Protein AF-A0A7J5ZKV5-F1 (afdb_monomer_lite)

Sequence (163 aa):
MKFSTCRPREEIKQLQHKVDHLEDEKCNLLTCSEILKKDLEEIKREHEKVKISVEDRGVQTDFPISSHDETAAASAEASNPGRVRDSHFGTQQNQTQDGPESGQENNNTQLFRLRLLRQTVGRLLVTFVPALDLEQVNYDCDVIDEILTQVVDEISSTEAAST

Foldseek 3Di:
DDDPPCDVVVVVVVVVVVVVVVVVVVVVVVVVVVVVVVVVVVVVVVVVVVVVVVVVPPPDDPDPPPDDDDDDDDDDDDDDDDDDDDDDDDDDDDDDDDDDPPVPPVVVVVLVVQLVVLLVLLVVCCVVVVVRDSVPDDSSDCVSVVSVVVSVVVVVVVVVVPD

Organism: Ameiurus melas (NCBI:txid219545)

Structure (mmCIF, N/CA/C/O backbone):
data_AF-A0A7J5ZKV5-F1
#
_entry.id   AF-A0A7J5ZKV5-F1
#
loop_
_atom_site.group_PDB
_atom_site.id
_atom_site.type_symbol
_atom_site.label_atom_id
_atom_site.label_alt_id
_atom_site.label_comp_id
_atom_site.label_asym_id
_atom_site.label_entity_id
_atom_site.label_seq_id
_atom_site.pdbx_PDB_ins_code
_atom_site.Cartn_x
_atom_site.Cartn_y
_atom_site.Cartn_z
_atom_site.occupancy
_atom_site.B_iso_or_equiv
_atom_site.auth_seq_id
_atom_site.auth_comp_id
_atom_site.auth_asym_id
_atom_site.auth_atom_id
_atom_site.pdbx_PDB_model_num
ATOM 1 N N . MET A 1 1 ? -54.747 -9.822 36.840 1.00 41.91 1 MET A N 1
ATOM 2 C CA . MET A 1 1 ? -54.018 -9.251 35.686 1.00 41.91 1 MET A CA 1
ATOM 3 C C . MET A 1 1 ? -52.532 -9.255 36.021 1.00 41.91 1 MET A C 1
ATOM 5 O O . MET A 1 1 ? -52.167 -8.670 37.029 1.00 41.91 1 MET A O 1
ATOM 9 N N . LYS A 1 2 ? -51.697 -9.997 35.281 1.00 49.56 2 LYS A N 1
ATOM 10 C CA . LYS A 1 2 ? -50.240 -10.041 35.503 1.00 49.56 2 LYS A CA 1
ATOM 11 C C . LYS A 1 2 ? -49.592 -9.010 34.577 1.00 49.56 2 LYS A C 1
ATOM 13 O O . LYS A 1 2 ? -49.755 -9.110 33.366 1.00 49.56 2 LYS A O 1
ATOM 18 N N . PHE A 1 3 ? -48.923 -8.010 35.146 1.00 52.25 3 PHE A N 1
ATOM 19 C CA . PHE A 1 3 ? -48.236 -6.966 34.388 1.00 52.25 3 PHE A CA 1
ATOM 20 C C . PHE A 1 3 ? -46.978 -7.538 33.721 1.00 52.25 3 PHE A C 1
ATOM 22 O O . PHE A 1 3 ? -46.107 -8.102 34.377 1.00 52.25 3 PHE A O 1
ATOM 29 N N . SER A 1 4 ? -46.906 -7.410 32.399 1.00 62.38 4 SER A N 1
ATOM 30 C CA . SER A 1 4 ? -45.823 -7.868 31.528 1.00 62.38 4 SER A CA 1
ATOM 31 C C . SER A 1 4 ? -44.709 -6.817 31.413 1.00 62.38 4 SER A C 1
ATOM 33 O O . SER A 1 4 ? -44.467 -6.275 30.338 1.00 62.38 4 SER A O 1
ATOM 35 N N . THR A 1 5 ? -44.041 -6.489 32.520 1.00 60.81 5 THR A N 1
ATOM 36 C CA . THR A 1 5 ? -43.080 -5.365 32.605 1.00 60.81 5 THR A CA 1
ATOM 37 C C . THR A 1 5 ? -41.594 -5.748 32.508 1.00 60.81 5 THR A C 1
ATOM 39 O O . THR A 1 5 ? -40.730 -4.944 32.848 1.00 60.81 5 THR A O 1
ATOM 42 N N . CYS A 1 6 ? -41.242 -6.938 32.011 1.00 60.72 6 CYS A N 1
ATOM 43 C CA . CYS A 1 6 ? -39.841 -7.396 32.026 1.00 60.72 6 CYS A CA 1
ATOM 44 C C . CYS A 1 6 ? -38.995 -7.048 30.789 1.00 60.72 6 CYS A C 1
ATOM 46 O O . CYS A 1 6 ? -37.774 -7.096 30.888 1.00 60.72 6 CYS A O 1
ATOM 48 N N . ARG A 1 7 ? -39.588 -6.691 29.642 1.00 66.00 7 ARG A N 1
ATOM 49 C CA . ARG A 1 7 ? -38.831 -6.555 28.379 1.00 66.00 7 ARG A CA 1
ATOM 50 C C . ARG A 1 7 ? -37.786 -5.414 28.388 1.00 66.00 7 ARG A C 1
ATOM 52 O O . ARG A 1 7 ? -36.626 -5.699 28.116 1.00 66.00 7 ARG A O 1
ATOM 59 N N . PRO A 1 8 ? -38.114 -4.186 28.835 1.00 73.81 8 PRO A N 1
ATOM 60 C CA . PRO A 1 8 ? -37.144 -3.083 28.848 1.00 73.81 8 PRO A CA 1
ATOM 61 C C . PRO A 1 8 ? -36.000 -3.288 29.851 1.00 73.81 8 PRO A C 1
ATOM 63 O O . PRO A 1 8 ? -34.904 -2.768 29.681 1.00 73.81 8 PRO A O 1
ATOM 66 N N . ARG A 1 9 ? -36.243 -4.051 30.925 1.00 82.50 9 ARG A N 1
ATOM 67 C CA . ARG A 1 9 ? -35.262 -4.253 32.000 1.00 82.50 9 ARG A CA 1
ATOM 68 C C . ARG A 1 9 ? -34.128 -5.190 31.581 1.00 82.50 9 ARG A C 1
ATOM 70 O O . ARG A 1 9 ? -33.026 -5.064 32.099 1.00 82.50 9 ARG A O 1
ATOM 77 N N . GLU A 1 10 ? -34.402 -6.122 30.675 1.00 87.38 10 GLU A N 1
ATOM 78 C CA . GLU A 1 10 ? -33.398 -7.063 30.178 1.00 87.38 10 GLU A CA 1
ATOM 79 C C . GLU A 1 10 ? -32.525 -6.435 29.085 1.00 87.38 10 GLU A C 1
ATOM 81 O O . GLU A 1 10 ? -31.310 -6.608 29.095 1.00 87.38 10 GLU A O 1
ATOM 86 N N . GLU A 1 11 ? -33.119 -5.613 28.217 1.00 90.44 11 GLU A N 1
ATOM 87 C CA . GLU A 1 11 ? -32.394 -4.825 27.211 1.00 90.44 11 GLU A CA 1
ATOM 88 C C . GLU A 1 11 ? -31.386 -3.864 27.859 1.00 90.44 11 GLU A C 1
ATOM 90 O O . GLU A 1 11 ? -30.243 -3.785 27.418 1.00 90.44 11 GLU A O 1
ATOM 95 N N . ILE A 1 12 ? -31.762 -3.204 28.962 1.00 91.06 12 ILE A N 1
ATOM 96 C CA . ILE A 1 12 ? -30.852 -2.325 29.715 1.00 91.06 12 ILE A CA 1
ATOM 97 C C . ILE A 1 12 ? -29.625 -3.091 30.220 1.00 91.06 12 ILE A C 1
ATOM 99 O O . ILE A 1 12 ? -28.513 -2.592 30.095 1.00 91.06 12 ILE A O 1
ATOM 103 N N . LYS A 1 13 ? -29.790 -4.313 30.743 1.00 93.38 13 LYS A N 1
ATOM 104 C CA . LYS A 1 13 ? -28.651 -5.120 31.212 1.00 93.38 13 LYS A CA 1
ATOM 105 C C . LYS A 1 13 ? -27.730 -5.543 30.071 1.00 93.38 13 LYS A C 1
ATOM 107 O O . LYS A 1 13 ? -26.516 -5.535 30.239 1.00 93.38 13 LYS A O 1
ATOM 112 N N . GLN A 1 14 ? -28.298 -5.919 28.926 1.00 94.56 14 GLN A N 1
ATOM 113 C CA . GLN A 1 14 ? -27.509 -6.295 27.751 1.00 94.56 14 GLN A CA 1
ATOM 114 C C . GLN A 1 14 ? -26.715 -5.106 27.213 1.00 94.56 14 GLN A C 1
ATOM 116 O O . GLN A 1 14 ? -25.539 -5.245 26.883 1.00 94.56 14 GLN A O 1
ATOM 121 N N . LEU A 1 15 ? -27.346 -3.931 27.158 1.00 95.88 15 LEU A N 1
ATOM 122 C CA . LEU A 1 15 ? -26.672 -2.696 26.779 1.00 95.88 15 LEU A CA 1
ATOM 123 C C . LEU A 1 15 ? -25.572 -2.335 27.779 1.00 95.88 15 LEU A C 1
ATOM 125 O O . LEU A 1 15 ? -24.484 -1.991 27.338 1.00 95.88 15 LEU A O 1
ATOM 129 N N . GLN A 1 16 ? -25.813 -2.487 29.084 1.00 95.88 16 GLN A N 1
ATOM 130 C CA . GLN A 1 16 ? -24.809 -2.260 30.126 1.00 95.88 16 GLN A CA 1
ATOM 131 C C . GLN A 1 16 ? -23.565 -3.130 29.899 1.00 95.88 16 GLN A C 1
ATOM 133 O O . GLN A 1 16 ? -22.472 -2.606 29.747 1.00 95.88 16 GLN A O 1
ATOM 138 N N . HIS A 1 17 ? -23.749 -4.445 29.745 1.00 97.44 17 HIS A N 1
ATOM 139 C CA . HIS A 1 17 ? -22.643 -5.369 29.486 1.00 97.44 17 HIS A CA 1
ATOM 140 C C . HIS A 1 17 ? -21.886 -5.026 28.195 1.00 97.44 17 HIS A C 1
ATOM 142 O O . HIS A 1 17 ? -20.672 -5.180 28.109 1.00 97.44 17 HIS A O 1
ATOM 148 N N . LYS A 1 18 ? -22.599 -4.583 27.153 1.00 97.44 18 LYS A N 1
ATOM 149 C CA . LYS A 1 18 ? -21.966 -4.182 25.895 1.00 97.44 18 LYS A CA 1
ATOM 150 C C . LYS A 1 18 ? -21.174 -2.882 26.040 1.00 97.44 18 LYS A C 1
ATOM 152 O O . LYS A 1 18 ? -20.142 -2.754 25.394 1.00 97.44 18 LYS A O 1
ATOM 157 N N . VAL A 1 19 ? -21.646 -1.942 26.857 1.00 97.75 19 VAL A N 1
ATOM 158 C CA . VAL A 1 19 ? -20.899 -0.723 27.194 1.00 97.75 19 VAL A CA 1
ATOM 159 C C . VAL A 1 19 ? -19.624 -1.088 27.943 1.00 97.75 19 VAL A C 1
ATOM 161 O O . VAL A 1 19 ? -18.560 -0.693 27.485 1.00 97.75 19 VAL A O 1
ATOM 164 N N . ASP A 1 20 ? -19.717 -1.916 28.986 1.00 97.88 20 ASP A N 1
ATOM 165 C CA . ASP A 1 20 ? -18.553 -2.357 29.767 1.00 97.88 20 ASP A CA 1
ATOM 166 C C . ASP A 1 20 ? -17.512 -3.049 28.862 1.00 97.88 20 ASP A C 1
ATOM 168 O O . ASP A 1 20 ? -16.331 -2.714 28.869 1.00 97.88 20 ASP A O 1
ATOM 172 N N . HIS A 1 21 ? -17.965 -3.947 27.980 1.00 97.81 21 HIS A N 1
ATOM 173 C CA . HIS A 1 21 ? -17.089 -4.627 27.023 1.00 97.81 21 HIS A CA 1
ATOM 174 C C . HIS A 1 21 ? -16.405 -3.667 26.034 1.00 97.81 21 HIS A C 1
ATOM 176 O O . HIS A 1 21 ? -15.216 -3.810 25.751 1.00 97.81 21 HIS A O 1
ATOM 182 N N . LEU A 1 22 ? -17.137 -2.682 25.505 1.00 97.62 22 LEU A N 1
ATOM 183 C CA . LEU A 1 22 ? -16.568 -1.680 24.600 1.00 97.62 22 LEU A CA 1
ATOM 184 C C . LEU A 1 22 ? -15.599 -0.736 25.323 1.00 97.62 22 LEU A C 1
ATOM 186 O O . LEU A 1 22 ? -14.644 -0.258 24.710 1.00 97.62 22 LEU A O 1
ATOM 190 N N . GLU A 1 23 ? -15.827 -0.450 26.605 1.00 97.75 23 GLU A N 1
ATOM 191 C CA . GLU A 1 23 ? -14.893 0.318 27.429 1.00 97.75 23 GLU A CA 1
ATOM 192 C C . GLU A 1 23 ? -13.575 -0.440 27.629 1.00 97.75 23 GLU A C 1
ATOM 194 O O . GLU A 1 23 ? -12.510 0.166 27.474 1.00 97.75 23 GLU A O 1
ATOM 199 N N . ASP A 1 24 ? -13.628 -1.755 27.848 1.00 97.81 24 ASP A N 1
ATOM 200 C CA . ASP A 1 24 ? -12.441 -2.612 27.932 1.00 97.81 24 ASP A CA 1
ATOM 201 C C . ASP A 1 24 ? -11.668 -2.654 26.605 1.00 97.81 24 ASP A C 1
ATOM 203 O O . ASP A 1 24 ? -10.455 -2.431 26.574 1.00 97.81 24 ASP A O 1
ATOM 207 N N . GLU A 1 25 ? -12.356 -2.889 25.481 1.00 97.31 25 GLU A N 1
ATOM 208 C CA . GLU A 1 25 ? -11.726 -2.890 24.153 1.00 97.31 25 GLU A CA 1
ATOM 209 C C . G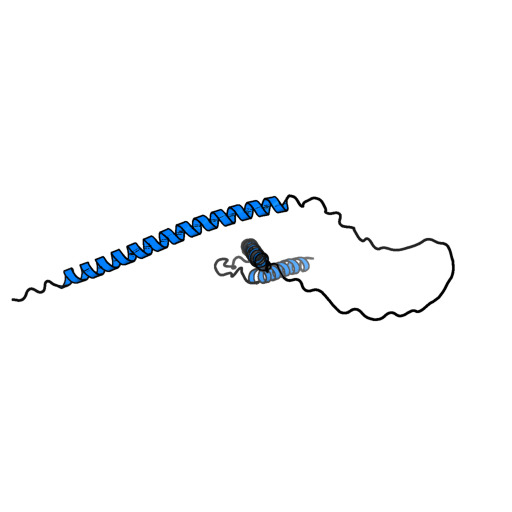LU A 1 25 ? -11.090 -1.538 23.824 1.00 97.31 25 GLU A C 1
ATOM 211 O O . GLU A 1 25 ? -9.975 -1.482 23.301 1.00 97.31 25 GLU A O 1
ATOM 216 N N . LYS A 1 26 ? -11.761 -0.436 24.175 1.00 96.88 26 LYS A N 1
ATOM 217 C CA . LYS A 1 26 ? -11.224 0.915 24.008 1.00 96.88 26 LYS A CA 1
ATOM 218 C C . LYS A 1 26 ? -9.962 1.123 24.845 1.00 96.88 26 LYS A C 1
ATOM 220 O O . LYS A 1 26 ? -9.011 1.715 24.335 1.00 96.88 26 LYS A O 1
ATOM 225 N N . CYS A 1 27 ? -9.937 0.660 26.095 1.00 97.19 27 CYS A N 1
ATOM 226 C CA . CYS A 1 27 ? -8.743 0.734 26.940 1.00 97.19 27 CYS A CA 1
ATOM 227 C C . CYS A 1 27 ? -7.583 -0.058 26.325 1.00 97.19 27 CYS A C 1
ATOM 229 O O . CYS A 1 27 ? -6.486 0.481 26.180 1.00 97.19 27 CYS A O 1
ATOM 231 N N . ASN A 1 28 ? -7.845 -1.287 25.876 1.00 96.81 28 ASN A N 1
ATOM 232 C CA . ASN A 1 28 ? -6.846 -2.131 25.219 1.00 96.81 28 ASN A CA 1
ATOM 233 C C . ASN A 1 28 ? -6.287 -1.470 23.953 1.00 96.81 28 ASN A C 1
ATOM 235 O O . ASN A 1 28 ? -5.071 -1.386 23.772 1.00 96.81 28 ASN A O 1
ATOM 239 N N . LEU A 1 29 ? -7.167 -0.951 23.093 1.00 97.81 29 LEU A N 1
ATOM 240 C CA . LEU A 1 29 ? -6.772 -0.291 21.852 1.00 97.81 29 LEU A CA 1
ATOM 241 C C . LEU A 1 29 ? -5.955 0.979 22.114 1.00 97.81 29 LEU A C 1
ATOM 243 O O . LEU A 1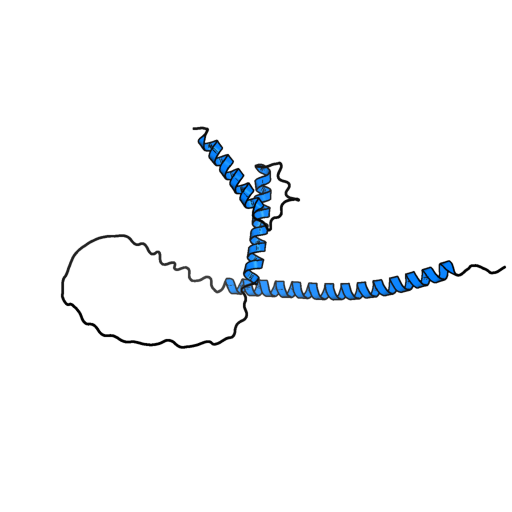 29 ? -4.986 1.240 21.401 1.00 97.81 29 LEU A O 1
ATOM 247 N N . LEU A 1 30 ? -6.313 1.754 23.142 1.00 97.81 30 LEU A N 1
ATOM 248 C CA . LEU A 1 30 ? -5.565 2.943 23.542 1.00 97.81 30 LEU A CA 1
ATOM 249 C C . LEU A 1 30 ? -4.133 2.577 23.956 1.00 97.81 30 LEU A C 1
ATOM 251 O O . LEU A 1 30 ? -3.187 3.184 23.460 1.00 97.81 30 LEU A O 1
ATOM 255 N N . THR A 1 31 ? -3.964 1.536 24.777 1.00 97.50 31 THR A N 1
ATOM 256 C CA . THR A 1 31 ? -2.639 1.028 25.161 1.00 97.50 31 THR A CA 1
ATOM 257 C C . THR A 1 31 ? -1.837 0.555 23.948 1.00 97.50 31 THR A C 1
ATOM 259 O O . THR A 1 31 ? -0.674 0.927 23.797 1.00 97.50 31 THR A O 1
ATOM 262 N N . CYS A 1 32 ? -2.449 -0.208 23.037 1.00 96.62 32 CYS A N 1
ATOM 263 C CA . CYS A 1 32 ? -1.789 -0.621 21.797 1.00 96.62 32 CYS A CA 1
ATOM 264 C C . CYS A 1 32 ? -1.345 0.584 20.954 1.00 96.62 32 CYS A C 1
ATOM 266 O O . CYS A 1 32 ? -0.232 0.595 20.431 1.00 96.62 32 CYS A O 1
ATOM 268 N N . SER A 1 33 ? -2.183 1.619 20.849 1.00 96.69 33 SER A N 1
ATOM 269 C CA . SER A 1 33 ? -1.851 2.838 20.109 1.00 96.69 33 SER A CA 1
ATOM 270 C C . SER A 1 33 ? -0.672 3.597 20.724 1.00 96.69 33 SER A C 1
ATOM 272 O O . SER A 1 33 ? 0.131 4.166 19.983 1.00 96.69 33 SER A O 1
ATOM 274 N N . GLU A 1 34 ? -0.562 3.640 22.052 1.00 97.50 34 GLU A N 1
ATOM 275 C CA . GLU A 1 34 ? 0.561 4.283 22.743 1.00 97.50 34 GLU A CA 1
ATOM 276 C C . GLU A 1 34 ? 1.878 3.535 22.511 1.00 97.50 34 GLU A C 1
ATOM 278 O O . GLU A 1 34 ? 2.902 4.170 22.248 1.00 97.50 34 GLU A O 1
ATOM 283 N N . ILE A 1 35 ? 1.843 2.199 22.548 1.00 97.38 35 ILE A N 1
ATOM 284 C CA . ILE A 1 35 ? 3.007 1.346 22.273 1.00 97.38 35 ILE A CA 1
ATOM 285 C C . ILE A 1 35 ? 3.486 1.554 20.835 1.00 97.38 35 ILE A C 1
ATOM 287 O O . ILE A 1 35 ? 4.637 1.924 20.627 1.00 97.38 35 ILE A O 1
ATOM 291 N N . LEU A 1 36 ? 2.592 1.441 19.849 1.00 96.50 36 LEU A N 1
ATOM 292 C CA . LEU A 1 36 ? 2.945 1.634 18.438 1.00 96.50 36 LEU A CA 1
ATOM 293 C C . LEU A 1 36 ? 3.544 3.019 18.171 1.00 96.50 36 LEU A C 1
ATOM 295 O O . LEU A 1 36 ? 4.485 3.162 17.393 1.00 96.50 36 LEU A O 1
ATOM 299 N N . LYS A 1 37 ? 3.021 4.058 18.833 1.00 97.38 37 LYS A N 1
ATOM 300 C CA . LYS A 1 37 ? 3.577 5.411 18.732 1.00 97.38 37 LYS A CA 1
ATOM 301 C C . LYS A 1 37 ? 5.010 5.474 19.263 1.00 97.38 37 LYS A C 1
ATOM 303 O O . LYS A 1 37 ? 5.838 6.170 18.681 1.00 97.38 37 LYS A O 1
ATOM 308 N N . LYS A 1 38 ? 5.301 4.772 20.358 1.00 97.44 38 LYS A N 1
ATOM 309 C CA . LYS A 1 38 ? 6.651 4.692 20.921 1.00 97.44 38 LYS A CA 1
ATOM 310 C C . LYS A 1 38 ? 7.602 3.963 19.967 1.00 97.44 38 LYS A C 1
ATOM 312 O O . LYS A 1 38 ? 8.679 4.492 19.702 1.00 97.44 38 LYS A O 1
ATOM 317 N N . ASP A 1 39 ? 7.177 2.832 19.414 1.00 97.19 39 ASP A N 1
ATOM 318 C CA . ASP A 1 39 ? 7.984 2.027 18.490 1.00 97.19 39 ASP A CA 1
ATOM 319 C C . ASP A 1 39 ? 8.304 2.806 17.203 1.00 97.19 39 ASP A C 1
ATOM 321 O O . ASP A 1 39 ? 9.431 2.782 16.714 1.00 97.19 39 ASP A O 1
ATOM 325 N N . LEU A 1 40 ? 7.352 3.590 16.682 1.00 94.88 40 LEU A N 1
ATOM 326 C CA . LEU A 1 40 ? 7.596 4.474 15.535 1.00 94.88 40 LEU A CA 1
ATOM 327 C C . LEU A 1 40 ? 8.672 5.532 15.818 1.00 94.88 40 LEU A C 1
ATOM 329 O O . LEU A 1 40 ? 9.519 5.795 14.961 1.00 94.88 40 LEU A O 1
ATOM 333 N N . GLU A 1 41 ? 8.658 6.148 17.002 1.00 95.56 41 GLU A N 1
ATOM 334 C CA . GLU A 1 41 ? 9.688 7.121 17.391 1.00 95.56 41 GLU A CA 1
ATOM 335 C C . GLU A 1 41 ? 11.055 6.458 17.631 1.00 95.56 41 GLU A C 1
ATOM 337 O O . GLU A 1 41 ? 12.096 7.076 17.391 1.00 95.56 41 GLU A O 1
ATOM 342 N N . GLU A 1 42 ? 11.076 5.200 18.073 1.00 95.19 42 GLU A N 1
ATOM 343 C CA . GLU A 1 42 ? 12.293 4.394 18.191 1.00 95.19 42 GLU A CA 1
ATOM 344 C C . GLU A 1 42 ? 12.889 4.082 16.816 1.00 95.19 42 GLU A C 1
ATOM 346 O O . GLU A 1 42 ? 14.030 4.465 16.556 1.00 95.19 42 GLU A O 1
ATOM 351 N N . ILE A 1 43 ? 12.094 3.537 15.893 1.00 93.81 43 ILE A N 1
ATOM 352 C CA . ILE A 1 43 ? 12.516 3.254 14.511 1.00 93.81 43 ILE A CA 1
ATOM 353 C C . ILE A 1 43 ? 13.026 4.528 13.826 1.00 93.81 43 ILE A C 1
ATOM 355 O O . ILE A 1 43 ? 14.056 4.521 13.153 1.00 93.81 43 ILE A O 1
ATOM 359 N N . LYS A 1 44 ? 12.347 5.663 14.023 1.00 94.00 44 LYS A N 1
ATOM 360 C CA . LYS A 1 44 ? 12.774 6.954 13.466 1.00 94.00 44 LYS A CA 1
ATOM 361 C C . LYS A 1 44 ? 14.136 7.402 14.010 1.00 94.00 44 LYS A C 1
ATOM 363 O O . LYS A 1 44 ? 14.950 7.940 13.257 1.00 94.00 44 LYS A O 1
ATOM 368 N N . ARG A 1 45 ? 14.398 7.179 15.301 1.00 92.12 45 ARG A N 1
ATOM 369 C CA . ARG A 1 45 ? 15.696 7.466 15.931 1.00 92.12 45 ARG A CA 1
ATOM 370 C C . ARG A 1 45 ? 16.790 6.548 15.393 1.00 92.12 45 ARG A C 1
ATOM 372 O O . ARG A 1 45 ? 17.895 7.020 15.131 1.00 92.12 45 ARG A O 1
ATOM 379 N N . GLU A 1 46 ? 16.497 5.263 15.231 1.00 87.31 46 GLU A N 1
ATOM 380 C CA . GLU A 1 46 ? 17.440 4.294 14.672 1.00 87.31 46 GLU A CA 1
ATOM 381 C C . GLU A 1 46 ? 17.774 4.603 13.213 1.00 87.31 46 GLU A C 1
ATOM 383 O O . GLU A 1 46 ? 18.949 4.612 12.852 1.00 87.31 46 GLU A O 1
ATOM 388 N N . HIS A 1 47 ? 16.780 4.967 12.401 1.00 81.69 47 HIS A N 1
ATOM 389 C CA . HIS A 1 47 ? 16.992 5.403 11.024 1.00 81.69 47 HIS A CA 1
ATOM 390 C C . HIS A 1 47 ? 17.940 6.609 10.945 1.00 81.69 47 HIS A C 1
ATOM 392 O O . HIS A 1 47 ? 18.879 6.604 10.151 1.00 81.69 47 HIS A O 1
ATOM 398 N N . GLU A 1 48 ? 17.740 7.632 11.784 1.00 77.75 48 GLU A N 1
ATOM 399 C CA . GLU A 1 48 ? 18.638 8.794 11.817 1.00 77.75 48 GLU A CA 1
ATOM 400 C C . GLU A 1 48 ? 20.058 8.408 12.265 1.00 77.75 48 GLU A C 1
ATOM 402 O O . GLU A 1 48 ? 21.043 8.865 11.689 1.00 77.75 48 GLU A O 1
ATOM 407 N N . LYS A 1 49 ? 20.187 7.498 13.237 1.00 74.12 49 LYS A N 1
ATOM 408 C CA . LYS A 1 49 ? 21.487 6.974 13.682 1.00 74.12 49 LYS A CA 1
ATOM 409 C C . LYS A 1 49 ? 22.217 6.209 12.570 1.00 74.12 49 LYS A C 1
ATOM 411 O O . LYS A 1 49 ? 23.420 6.395 12.393 1.00 74.12 49 LYS A O 1
ATOM 416 N N . VAL A 1 50 ? 21.514 5.356 11.825 1.00 71.12 50 VAL A N 1
ATOM 417 C CA . VAL A 1 50 ? 22.084 4.619 10.685 1.00 71.12 50 VAL A CA 1
ATOM 418 C C . VAL A 1 50 ? 22.468 5.581 9.564 1.00 71.12 50 VAL A C 1
ATOM 420 O O . VAL A 1 50 ? 23.542 5.438 8.986 1.00 71.12 50 VAL A O 1
ATOM 423 N N . LYS A 1 51 ? 21.649 6.605 9.304 1.00 70.81 51 LYS A N 1
ATOM 424 C CA . LYS A 1 51 ? 21.930 7.635 8.299 1.00 70.81 51 LYS A CA 1
ATOM 425 C C . LYS A 1 51 ? 23.247 8.371 8.577 1.00 70.81 51 LYS A C 1
ATOM 427 O O . LYS A 1 51 ? 24.064 8.482 7.670 1.00 70.81 51 LYS A O 1
ATOM 432 N N . ILE A 1 52 ? 23.500 8.762 9.828 1.00 59.94 52 ILE A N 1
ATOM 433 C CA . ILE A 1 52 ? 24.764 9.403 10.236 1.00 59.94 52 ILE A CA 1
ATOM 434 C C . ILE A 1 52 ? 25.963 8.446 10.067 1.00 59.94 52 ILE A C 1
ATOM 436 O O . ILE A 1 52 ? 27.058 8.874 9.716 1.00 59.94 52 ILE A O 1
ATOM 440 N N . SER A 1 53 ? 25.771 7.134 10.253 1.00 54.41 53 SER A N 1
ATOM 441 C CA . SER A 1 53 ? 26.845 6.142 10.082 1.00 54.41 53 SER A CA 1
ATOM 442 C C . SER A 1 53 ? 27.249 5.897 8.620 1.00 54.41 53 SER A C 1
ATOM 444 O O . SER A 1 53 ? 28.337 5.369 8.386 1.00 54.41 53 SER A O 1
ATOM 446 N N . VAL A 1 54 ? 26.402 6.229 7.641 1.00 55.16 54 VAL A N 1
ATOM 447 C CA . VAL A 1 54 ? 26.715 6.067 6.208 1.00 55.16 54 VAL A CA 1
ATOM 448 C C . VAL A 1 54 ? 27.581 7.223 5.691 1.00 55.16 54 VAL A C 1
ATOM 450 O O . VAL A 1 54 ? 28.378 7.024 4.776 1.00 55.16 54 VAL A O 1
ATOM 453 N N . GLU A 1 55 ? 27.497 8.405 6.304 1.00 53.78 55 GLU A N 1
ATOM 454 C CA . GLU A 1 55 ? 28.261 9.588 5.878 1.00 53.78 55 GLU A CA 1
ATOM 455 C C . GLU A 1 55 ? 29.740 9.561 6.315 1.00 53.78 55 GLU A C 1
ATOM 457 O O . GLU A 1 55 ? 30.569 10.187 5.660 1.00 53.78 55 GLU A O 1
ATOM 462 N N . ASP A 1 56 ? 30.117 8.771 7.328 1.00 48.12 56 ASP A N 1
ATOM 463 C CA . ASP A 1 56 ? 31.512 8.686 7.815 1.00 48.12 56 ASP A CA 1
ATOM 464 C C . ASP A 1 56 ? 32.397 7.702 7.011 1.00 48.12 56 ASP A C 1
ATOM 466 O O . ASP A 1 56 ? 33.605 7.603 7.218 1.00 48.12 56 ASP A O 1
ATOM 470 N N . ARG A 1 57 ? 31.819 6.966 6.048 1.00 51.72 57 ARG A N 1
ATOM 471 C CA . ARG A 1 57 ? 32.547 6.026 5.165 1.00 51.72 57 ARG A CA 1
ATOM 472 C C . ARG A 1 57 ? 32.752 6.535 3.735 1.00 51.72 57 ARG A C 1
ATOM 474 O O . ARG A 1 57 ? 33.219 5.785 2.882 1.00 51.72 57 ARG A O 1
ATOM 481 N N . GLY A 1 58 ? 32.427 7.799 3.471 1.00 47.72 58 GLY A N 1
ATOM 482 C CA . GLY A 1 58 ? 32.465 8.430 2.148 1.00 47.72 58 GLY A CA 1
ATOM 483 C C . GLY A 1 58 ? 33.838 8.908 1.655 1.00 47.72 58 GLY A C 1
ATOM 484 O O . GLY A 1 58 ? 33.882 9.862 0.885 1.00 47.72 58 GLY A O 1
ATOM 485 N N . VAL A 1 59 ? 34.957 8.292 2.061 1.00 53.03 59 VAL A N 1
ATOM 486 C CA . VAL A 1 59 ? 36.288 8.592 1.491 1.00 53.03 59 VAL A CA 1
ATOM 487 C C . VAL A 1 59 ? 37.008 7.301 1.102 1.00 53.03 59 VAL A C 1
ATOM 489 O O . VAL A 1 59 ? 37.938 6.872 1.774 1.00 53.03 59 VAL A O 1
ATOM 492 N N . GLN A 1 60 ? 36.555 6.659 0.026 1.00 48.12 60 GLN A N 1
ATOM 493 C CA . GLN A 1 60 ? 37.411 5.903 -0.901 1.00 48.12 60 GLN A CA 1
ATOM 494 C C . GLN A 1 60 ? 36.564 5.378 -2.063 1.00 48.12 60 GLN A C 1
ATOM 496 O O . GLN A 1 60 ? 35.949 4.317 -1.991 1.00 48.12 60 GLN A O 1
ATOM 501 N N . THR A 1 61 ? 36.551 6.123 -3.162 1.00 52.06 61 THR A N 1
ATOM 502 C CA . THR A 1 61 ? 36.248 5.571 -4.485 1.00 52.06 61 THR A CA 1
ATOM 503 C C . THR A 1 61 ? 37.473 5.771 -5.361 1.00 52.06 61 THR A C 1
ATOM 505 O O . THR A 1 61 ? 37.451 6.568 -6.292 1.00 52.06 61 THR A O 1
ATOM 508 N N . ASP A 1 62 ? 38.550 5.055 -5.046 1.00 41.62 62 ASP A N 1
ATOM 509 C CA . ASP A 1 62 ? 39.595 4.779 -6.026 1.00 41.62 62 ASP A CA 1
ATOM 510 C C . ASP A 1 62 ? 39.199 3.482 -6.730 1.00 41.62 62 ASP A C 1
ATOM 512 O O . ASP A 1 62 ? 39.554 2.381 -6.316 1.00 41.62 62 ASP A O 1
ATOM 516 N N . PHE A 1 63 ? 38.379 3.606 -7.772 1.00 36.69 63 PHE A N 1
ATOM 517 C CA . PHE A 1 63 ? 38.214 2.528 -8.740 1.00 36.69 63 PHE A CA 1
ATOM 518 C C . PHE A 1 63 ? 39.520 2.412 -9.542 1.00 36.69 63 PHE A C 1
ATOM 520 O O . PHE A 1 63 ? 39.862 3.363 -10.251 1.00 36.69 63 PHE A O 1
ATOM 527 N N . PRO A 1 64 ? 40.251 1.282 -9.509 1.00 47.41 64 PRO A N 1
ATOM 528 C CA . PRO A 1 64 ? 41.294 1.050 -10.490 1.00 47.41 64 PRO A CA 1
ATOM 529 C C . PRO A 1 64 ? 40.617 0.713 -11.822 1.00 47.41 64 PRO A C 1
ATOM 531 O O . PRO A 1 64 ? 40.045 -0.363 -12.001 1.00 47.41 64 PRO A O 1
ATOM 534 N N . ILE A 1 65 ? 40.664 1.658 -12.760 1.00 39.78 65 ILE A N 1
ATOM 535 C CA . ILE A 1 65 ? 40.320 1.422 -14.161 1.00 39.78 65 ILE A CA 1
ATOM 536 C C . ILE A 1 65 ? 41.345 0.422 -14.704 1.00 39.78 65 ILE A C 1
ATOM 538 O O . ILE A 1 65 ? 42.487 0.768 -14.996 1.00 39.78 65 ILE A O 1
ATOM 542 N N . SER A 1 66 ? 40.940 -0.841 -14.811 1.00 43.81 66 SER A N 1
ATOM 543 C CA . SER A 1 66 ? 41.670 -1.866 -15.552 1.00 43.81 66 SER A CA 1
ATOM 544 C C . SER A 1 66 ? 41.464 -1.623 -17.049 1.00 43.81 66 SER A C 1
ATOM 546 O O . SER A 1 66 ? 40.593 -2.236 -17.665 1.00 43.81 66 SER A O 1
ATOM 548 N N . SER A 1 67 ? 42.251 -0.724 -17.643 1.00 38.12 67 SER A N 1
ATOM 549 C CA . SER A 1 67 ? 42.418 -0.673 -19.096 1.00 38.12 67 SER A CA 1
ATOM 550 C C . SER A 1 67 ? 43.501 -1.672 -19.503 1.00 38.12 67 SER A C 1
ATOM 552 O O . SER A 1 67 ? 44.697 -1.419 -19.354 1.00 38.12 67 SER A O 1
ATOM 554 N N . HIS A 1 68 ? 43.058 -2.823 -19.992 1.00 43.59 68 HIS A N 1
ATOM 555 C CA . HIS A 1 68 ? 43.845 -3.667 -20.875 1.00 43.59 68 HIS A CA 1
ATOM 556 C C . HIS A 1 68 ? 43.818 -3.007 -22.259 1.00 43.59 68 HIS A C 1
ATOM 558 O O . HIS A 1 68 ? 42.726 -2.751 -22.749 1.00 43.59 68 HIS A O 1
ATOM 564 N N . ASP A 1 69 ? 44.982 -2.679 -22.829 1.00 37.31 69 ASP A N 1
ATOM 565 C CA . ASP A 1 69 ? 45.283 -2.952 -24.240 1.00 37.31 69 ASP A CA 1
ATOM 566 C C . ASP A 1 69 ? 46.764 -2.721 -24.597 1.00 37.31 69 ASP A C 1
ATOM 568 O O . ASP A 1 69 ? 47.351 -1.662 -24.397 1.00 37.31 69 ASP A O 1
ATOM 572 N N . GLU A 1 70 ? 47.337 -3.825 -25.073 1.00 41.06 70 GLU A N 1
ATOM 573 C CA . GLU A 1 70 ? 48.165 -4.025 -26.264 1.00 41.06 70 GLU A CA 1
ATOM 574 C C . GLU A 1 70 ? 49.378 -3.121 -26.619 1.00 41.06 70 GLU A C 1
ATOM 576 O O . GLU A 1 70 ? 49.277 -1.996 -27.097 1.00 41.06 70 GLU A O 1
ATOM 581 N N . THR A 1 71 ? 50.528 -3.814 -26.646 1.00 38.31 71 THR A N 1
ATOM 582 C CA . THR A 1 71 ? 51.635 -3.792 -27.638 1.00 38.31 71 THR A CA 1
ATOM 583 C C . THR A 1 71 ? 52.820 -2.806 -27.578 1.00 38.31 71 THR A C 1
ATOM 585 O O . THR A 1 71 ? 52.747 -1.646 -27.959 1.00 38.31 71 THR A O 1
ATOM 588 N N . ALA A 1 72 ? 53.976 -3.455 -27.335 1.00 36.62 72 ALA A N 1
ATOM 589 C CA . ALA A 1 72 ? 55.269 -3.393 -28.040 1.00 36.62 72 ALA A CA 1
ATOM 590 C C . ALA A 1 72 ? 56.314 -2.315 -27.674 1.00 36.62 72 ALA A C 1
ATOM 592 O O . ALA A 1 72 ? 56.220 -1.170 -28.096 1.00 36.62 72 ALA A O 1
ATOM 593 N N . ALA A 1 73 ? 57.426 -2.755 -27.055 1.00 34.75 73 ALA A N 1
ATOM 594 C CA . ALA A 1 73 ? 58.750 -2.830 -27.707 1.00 34.75 73 ALA A CA 1
ATOM 595 C C . ALA A 1 73 ? 59.858 -3.422 -26.789 1.00 34.75 73 ALA A C 1
ATOM 597 O O . ALA A 1 73 ? 60.172 -2.868 -25.745 1.00 34.75 73 ALA A O 1
ATOM 598 N N . ALA A 1 74 ? 60.460 -4.518 -27.274 1.00 33.78 74 ALA A N 1
ATOM 599 C CA . ALA A 1 74 ? 61.880 -4.924 -27.267 1.00 33.78 74 ALA A CA 1
ATOM 600 C C . ALA A 1 74 ? 62.753 -5.070 -25.982 1.00 33.78 74 ALA A C 1
ATOM 602 O O . ALA A 1 74 ? 62.982 -4.125 -25.235 1.00 33.78 74 ALA A O 1
ATOM 603 N N . SER A 1 75 ? 63.435 -6.237 -25.958 1.00 35.00 75 SER A N 1
ATOM 604 C CA . SER A 1 75 ? 64.717 -6.607 -25.304 1.00 35.00 75 SER A CA 1
ATOM 605 C C . SER A 1 75 ? 64.701 -6.856 -23.784 1.00 35.00 75 SER A C 1
ATOM 607 O O . SER A 1 75 ? 64.099 -6.103 -23.042 1.00 35.00 75 SER A O 1
ATOM 609 N N . ALA A 1 76 ? 65.351 -7.869 -23.200 1.00 39.31 76 ALA A N 1
ATOM 610 C CA . ALA A 1 76 ? 66.403 -8.788 -23.636 1.00 39.31 76 ALA A CA 1
ATOM 611 C C . ALA A 1 76 ? 66.330 -10.121 -22.847 1.00 39.31 76 ALA A C 1
ATOM 613 O O . ALA A 1 76 ? 65.656 -10.236 -21.827 1.00 39.31 76 ALA A O 1
ATOM 614 N N . GLU A 1 77 ? 67.051 -11.110 -23.364 1.00 35.34 77 GLU A N 1
ATOM 615 C CA . GLU A 1 77 ? 67.149 -12.526 -23.002 1.00 35.34 77 GLU A CA 1
ATOM 616 C C . GLU A 1 77 ? 67.653 -12.829 -21.573 1.00 35.34 77 GLU A C 1
ATOM 618 O O . GLU A 1 77 ? 68.509 -12.114 -21.060 1.00 35.34 77 GLU A O 1
ATOM 623 N N . ALA A 1 78 ? 67.214 -13.957 -20.984 1.00 32.12 78 ALA A N 1
ATOM 624 C CA . ALA A 1 78 ? 68.093 -15.056 -20.532 1.00 32.12 78 ALA A CA 1
ATOM 625 C C . ALA A 1 78 ? 67.353 -16.131 -19.691 1.00 32.12 78 ALA A C 1
ATOM 627 O O . ALA A 1 78 ? 66.955 -15.905 -18.556 1.00 32.12 78 ALA A O 1
ATOM 628 N N . SER A 1 79 ? 67.276 -17.342 -20.255 1.00 38.62 79 SER A N 1
ATOM 629 C CA . SER A 1 79 ? 67.694 -18.623 -19.651 1.00 38.62 79 SER A CA 1
ATOM 630 C C . SER A 1 79 ? 67.207 -19.043 -18.241 1.00 38.62 79 SER A C 1
ATOM 632 O O . SER A 1 79 ? 67.777 -18.640 -17.228 1.00 38.62 79 SER A O 1
ATOM 634 N N . ASN A 1 80 ? 66.268 -20.003 -18.169 1.00 41.09 80 ASN A N 1
ATOM 635 C CA . ASN A 1 80 ? 66.528 -21.424 -17.819 1.00 41.09 80 ASN A CA 1
ATOM 636 C C . ASN A 1 80 ? 65.222 -22.226 -17.561 1.00 41.09 80 ASN A C 1
ATOM 638 O O . ASN A 1 80 ? 64.244 -21.659 -17.073 1.00 41.09 80 ASN A O 1
ATOM 642 N N . PRO A 1 81 ? 65.195 -23.550 -17.831 1.00 47.53 81 PRO A N 1
ATOM 643 C CA . PRO A 1 81 ? 64.020 -24.403 -17.654 1.00 47.53 81 PRO A CA 1
ATOM 644 C C . PRO A 1 81 ? 64.018 -25.204 -16.334 1.00 47.53 81 PRO A C 1
ATOM 646 O O . PRO A 1 81 ? 65.051 -25.678 -15.874 1.00 47.53 81 PRO A O 1
ATOM 649 N N . GLY A 1 82 ? 62.812 -25.444 -15.808 1.00 37.19 82 GLY A N 1
ATOM 650 C CA . GLY A 1 82 ? 62.392 -26.690 -15.148 1.00 37.19 82 GLY A CA 1
ATOM 651 C C . GLY A 1 82 ? 62.949 -27.054 -13.761 1.00 37.19 82 GLY A C 1
ATOM 652 O O . GLY A 1 82 ? 64.085 -27.500 -13.633 1.00 37.19 82 GLY A O 1
ATOM 653 N N . ARG A 1 83 ? 62.063 -27.113 -12.750 1.00 43.06 83 ARG A N 1
ATOM 654 C CA . ARG A 1 83 ? 62.024 -28.262 -11.821 1.00 43.06 83 ARG A CA 1
ATOM 655 C C . ARG A 1 83 ? 60.714 -28.385 -11.041 1.00 43.06 83 ARG A C 1
ATOM 657 O O . ARG A 1 83 ? 60.253 -27.458 -10.391 1.00 43.06 83 ARG A O 1
ATOM 664 N N . VAL A 1 84 ? 60.195 -29.603 -11.104 1.00 42.22 84 VAL A N 1
ATOM 665 C CA . VAL A 1 84 ? 59.145 -30.235 -10.301 1.00 42.22 84 VAL A CA 1
ATOM 666 C C . VAL A 1 84 ? 59.496 -30.242 -8.806 1.00 42.22 84 VAL A C 1
ATOM 668 O O . VAL A 1 84 ? 60.623 -30.613 -8.466 1.00 42.22 84 VAL A O 1
ATOM 671 N N . A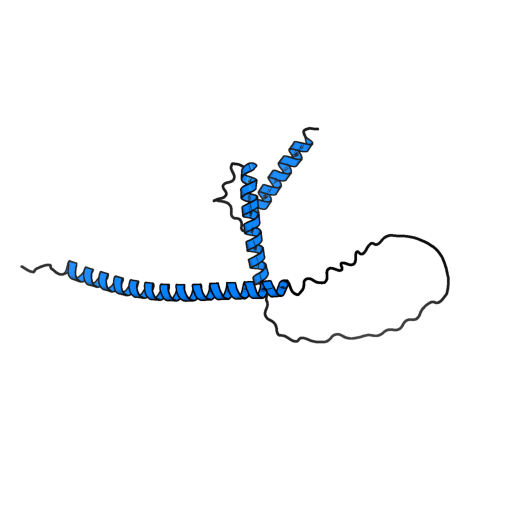RG A 1 85 ? 58.523 -29.931 -7.930 1.00 43.22 85 ARG A N 1
ATOM 672 C CA . ARG A 1 85 ? 58.274 -30.672 -6.672 1.00 43.22 85 ARG A CA 1
ATOM 673 C C . ARG A 1 85 ? 56.929 -30.313 -6.024 1.00 43.22 85 ARG A C 1
ATOM 675 O O . ARG A 1 85 ? 56.766 -29.247 -5.445 1.00 43.22 85 ARG A O 1
ATOM 682 N N . ASP A 1 86 ? 55.986 -31.234 -6.171 1.00 40.19 86 ASP A N 1
ATOM 683 C CA . ASP A 1 86 ? 55.095 -31.818 -5.160 1.00 40.19 86 ASP A CA 1
ATOM 684 C C . ASP A 1 86 ? 55.040 -31.147 -3.771 1.00 40.19 86 ASP A C 1
ATOM 686 O O . ASP A 1 86 ? 56.042 -31.104 -3.056 1.00 40.19 86 ASP A O 1
ATOM 690 N N . SER A 1 87 ? 53.833 -30.785 -3.315 1.00 44.75 87 SER A N 1
ATOM 691 C CA . SER A 1 87 ? 53.410 -31.103 -1.946 1.00 44.75 87 SER A CA 1
ATOM 692 C C . SER A 1 87 ? 51.889 -31.090 -1.796 1.00 44.75 87 SER A C 1
ATOM 694 O O . SER A 1 87 ? 51.173 -30.230 -2.298 1.00 44.75 87 SER A O 1
ATOM 696 N N . HIS A 1 88 ? 51.440 -32.103 -1.079 1.00 42.59 88 HIS A N 1
ATOM 697 C CA . HIS A 1 88 ? 50.087 -32.546 -0.811 1.00 42.59 88 HIS A CA 1
ATOM 698 C C . HIS A 1 88 ? 49.561 -31.900 0.492 1.00 42.59 88 HIS A C 1
ATOM 700 O O . HIS A 1 88 ? 50.347 -31.645 1.402 1.00 42.59 88 HIS A O 1
ATOM 706 N N . PHE A 1 89 ? 48.229 -31.800 0.599 1.00 36.31 89 PHE A N 1
ATOM 707 C CA . PHE A 1 89 ? 47.414 -31.906 1.827 1.00 36.31 89 PHE A CA 1
ATOM 708 C C . PHE A 1 89 ? 47.106 -30.635 2.650 1.00 36.31 89 PHE A C 1
ATOM 710 O O . PHE A 1 89 ? 47.999 -29.956 3.144 1.00 36.31 89 PHE A O 1
ATOM 717 N N . GLY A 1 90 ? 45.804 -30.385 2.872 1.00 36.47 90 GLY A N 1
ATOM 718 C CA . GLY A 1 90 ? 45.311 -29.374 3.814 1.00 36.47 90 GLY A CA 1
ATOM 719 C C . GLY A 1 90 ? 43.821 -29.016 3.694 1.00 36.47 90 GLY A C 1
ATOM 720 O O . GLY A 1 90 ? 43.491 -27.855 3.493 1.00 36.47 90 GLY A O 1
ATOM 721 N N . THR A 1 91 ? 42.912 -29.990 3.807 1.00 46.06 91 THR A N 1
ATOM 722 C CA . THR A 1 91 ? 41.542 -29.738 4.311 1.00 46.06 91 THR A CA 1
ATOM 723 C C . THR A 1 91 ? 41.636 -29.386 5.804 1.00 46.06 91 THR A C 1
ATOM 725 O O . THR A 1 91 ? 42.553 -29.911 6.431 1.00 46.06 91 THR A O 1
ATOM 728 N N . GLN A 1 92 ? 40.649 -28.646 6.358 1.00 42.94 92 GLN A N 1
ATOM 729 C CA . GLN A 1 92 ? 40.390 -28.343 7.796 1.00 42.94 92 GLN A CA 1
ATOM 730 C C . GLN A 1 92 ? 41.071 -27.037 8.300 1.00 42.94 92 GLN A C 1
ATOM 732 O O . GLN A 1 92 ? 42.259 -26.877 8.079 1.00 42.94 92 GLN A O 1
ATOM 737 N N . GLN A 1 93 ? 40.472 -26.040 8.983 1.00 45.62 93 GLN A N 1
ATOM 738 C CA . GLN A 1 93 ? 39.183 -25.746 9.661 1.00 45.62 93 GLN A CA 1
ATOM 739 C C . GLN A 1 93 ? 39.136 -24.194 9.834 1.00 45.62 93 GLN A C 1
ATOM 741 O O . GLN A 1 93 ? 40.186 -23.560 9.832 1.00 45.62 93 GLN A O 1
ATOM 746 N N . ASN A 1 94 ? 37.999 -23.497 9.916 1.00 39.16 94 ASN A N 1
ATOM 747 C CA . ASN A 1 94 ? 37.324 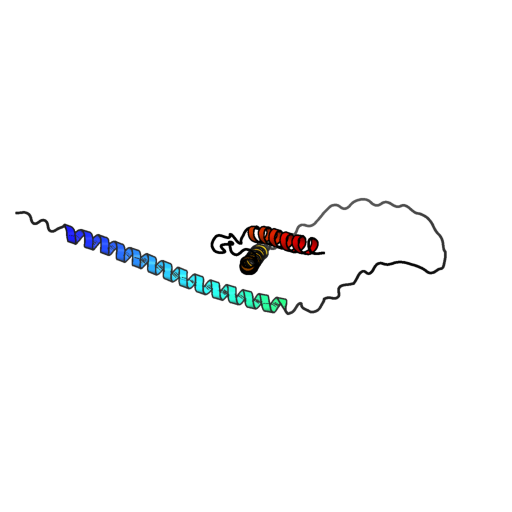-23.233 11.192 1.00 39.16 94 ASN A CA 1
ATOM 748 C C . ASN A 1 94 ? 35.942 -22.600 10.960 1.00 39.16 94 ASN A C 1
ATOM 750 O O . ASN A 1 94 ? 35.821 -21.544 10.341 1.00 39.16 94 ASN A O 1
ATOM 754 N N . GLN A 1 95 ? 34.924 -23.235 11.542 1.00 47.59 95 GLN A N 1
ATOM 755 C CA . GLN A 1 95 ? 33.725 -22.568 12.039 1.00 47.59 95 GLN A CA 1
ATOM 756 C C . GLN A 1 95 ? 34.101 -21.729 13.263 1.00 47.59 95 GLN A C 1
ATOM 758 O O . GLN A 1 95 ? 34.705 -22.264 14.187 1.00 47.59 95 GLN A O 1
ATOM 763 N N . THR A 1 96 ? 33.634 -20.483 13.302 1.00 38.78 96 THR A N 1
ATOM 764 C CA . THR A 1 96 ? 33.120 -19.876 14.534 1.00 38.78 96 THR A CA 1
ATOM 765 C C . THR A 1 96 ? 31.851 -19.121 14.159 1.00 38.78 96 THR A C 1
ATOM 767 O O . THR A 1 96 ? 31.886 -18.167 13.385 1.00 38.78 96 THR A O 1
ATOM 770 N N . GLN A 1 97 ? 30.732 -19.639 14.660 1.00 51.81 97 GLN A N 1
ATOM 771 C CA . GLN A 1 97 ? 29.440 -18.970 14.753 1.00 51.81 97 GLN A CA 1
ATOM 772 C C . GLN A 1 97 ? 29.591 -17.679 15.566 1.00 51.81 97 GLN A C 1
ATOM 774 O O . GLN A 1 97 ? 30.274 -17.709 16.583 1.00 51.81 97 GLN A O 1
ATOM 779 N N . ASP A 1 98 ? 28.979 -16.582 15.123 1.00 43.50 98 ASP A N 1
ATOM 780 C CA . ASP A 1 98 ? 27.932 -15.833 15.845 1.00 43.50 98 ASP A CA 1
ATOM 781 C C . ASP A 1 98 ? 27.679 -14.513 15.093 1.00 43.50 98 ASP A C 1
ATOM 783 O O . ASP A 1 98 ? 28.602 -13.733 14.859 1.00 43.50 98 ASP A O 1
ATOM 787 N N . GLY A 1 99 ? 26.442 -14.267 14.670 1.00 39.62 99 GLY A N 1
ATOM 788 C CA . GLY A 1 99 ? 26.067 -13.028 13.989 1.00 39.62 99 GLY A CA 1
ATOM 789 C C . GLY A 1 99 ? 24.757 -13.196 13.223 1.00 39.62 99 GLY A C 1
ATOM 790 O O . GLY A 1 99 ? 24.739 -13.945 12.247 1.00 39.62 99 GLY A O 1
ATOM 791 N N . PRO A 1 100 ? 23.654 -12.563 13.661 1.00 47.34 100 PRO A N 1
ATOM 792 C CA . PRO A 1 100 ? 22.323 -12.861 13.158 1.00 47.34 100 PRO A CA 1
ATOM 793 C C . PRO A 1 100 ? 22.183 -12.417 11.702 1.00 47.34 100 PRO A C 1
ATOM 795 O O . PRO A 1 100 ? 22.667 -11.356 11.306 1.00 47.34 100 PRO A O 1
ATOM 798 N N . GLU A 1 101 ? 21.495 -13.244 10.921 1.00 52.44 101 GLU A N 1
ATOM 799 C CA . GLU A 1 101 ? 21.010 -12.944 9.579 1.00 52.44 101 GLU A CA 1
ATOM 800 C C . GLU A 1 101 ? 20.324 -11.566 9.530 1.00 52.44 101 GLU A C 1
ATOM 802 O O . GLU A 1 101 ? 19.151 -11.427 9.864 1.00 52.44 101 GLU A O 1
ATOM 807 N N . SER A 1 102 ? 21.025 -10.538 9.045 1.00 53.41 102 SER A N 1
ATOM 808 C CA . SER A 1 102 ? 20.420 -9.261 8.635 1.00 53.41 102 SER A CA 1
ATOM 809 C C . SER A 1 102 ? 20.151 -9.218 7.125 1.00 53.41 102 SER A C 1
ATOM 811 O O . SER A 1 102 ? 20.163 -8.167 6.490 1.00 53.41 102 SER A O 1
ATOM 813 N N . GLY A 1 103 ? 19.885 -10.376 6.514 1.00 52.84 103 GLY A N 1
ATOM 814 C CA . GLY A 1 103 ? 19.532 -10.466 5.095 1.00 52.84 103 GLY A CA 1
ATOM 815 C C . GLY A 1 103 ? 18.112 -9.979 4.778 1.00 52.84 103 GLY A C 1
ATOM 816 O O . GLY A 1 103 ? 17.787 -9.756 3.615 1.00 52.84 103 GLY A O 1
ATOM 817 N N . GLN A 1 104 ? 17.249 -9.811 5.784 1.00 52.75 104 GLN A N 1
ATOM 818 C CA . GLN A 1 104 ? 15.809 -9.651 5.560 1.00 52.75 104 GLN A CA 1
ATOM 819 C C . GLN A 1 104 ? 15.353 -8.186 5.426 1.00 52.75 104 GLN A C 1
ATOM 821 O O . GLN A 1 104 ? 14.434 -7.900 4.659 1.00 52.75 104 GLN A O 1
ATOM 826 N N . GLU A 1 105 ? 16.016 -7.233 6.090 1.00 57.31 105 GLU A N 1
ATOM 827 C CA . GLU A 1 105 ? 15.607 -5.816 6.063 1.00 57.31 105 GLU A CA 1
ATOM 828 C C . GLU A 1 105 ? 15.884 -5.128 4.720 1.00 57.31 105 GLU A C 1
ATOM 830 O O . GLU A 1 105 ? 15.099 -4.291 4.261 1.00 57.31 105 GLU A O 1
ATOM 835 N N . ASN A 1 106 ? 16.967 -5.524 4.044 1.00 69.12 106 ASN A N 1
ATOM 836 C CA . ASN A 1 106 ? 17.315 -4.977 2.735 1.00 69.12 106 ASN A CA 1
ATOM 837 C C . ASN A 1 106 ? 16.262 -5.360 1.685 1.00 69.12 106 ASN A C 1
ATOM 839 O O . ASN A 1 106 ? 15.805 -4.503 0.939 1.00 69.12 106 ASN A O 1
ATOM 843 N N . ASN A 1 107 ? 15.805 -6.616 1.673 1.00 77.44 107 ASN A N 1
ATOM 844 C CA . ASN A 1 107 ? 14.831 -7.086 0.685 1.00 77.44 107 ASN A CA 1
ATOM 845 C C . ASN A 1 107 ? 13.491 -6.351 0.800 1.00 77.44 107 ASN A C 1
ATOM 847 O O . ASN A 1 107 ? 12.980 -5.865 -0.203 1.00 77.44 107 ASN A O 1
ATOM 851 N N . ASN A 1 108 ? 12.963 -6.175 2.014 1.00 85.12 108 ASN A N 1
ATOM 852 C CA . ASN A 1 108 ? 11.721 -5.422 2.224 1.00 85.12 108 ASN A CA 1
ATOM 853 C C . ASN A 1 108 ? 11.861 -3.950 1.803 1.00 85.12 108 ASN A C 1
ATOM 855 O O . ASN A 1 108 ? 10.962 -3.384 1.182 1.00 85.12 108 ASN A O 1
ATOM 859 N N . THR A 1 109 ? 13.018 -3.345 2.083 1.00 88.81 109 THR A N 1
ATOM 860 C CA . THR A 1 109 ? 13.320 -1.967 1.674 1.00 88.81 109 THR A CA 1
ATOM 861 C C . THR A 1 109 ? 13.418 -1.835 0.151 1.00 88.81 109 THR A C 1
ATOM 863 O O . THR A 1 109 ? 12.910 -0.870 -0.422 1.00 88.81 109 THR A O 1
ATOM 866 N N . GLN A 1 110 ? 14.036 -2.807 -0.525 1.00 90.88 110 GLN A N 1
ATOM 867 C CA . GLN A 1 110 ? 14.142 -2.842 -1.986 1.00 90.88 110 GLN A CA 1
ATOM 868 C C . GLN A 1 110 ? 12.781 -3.073 -2.648 1.00 90.88 110 GLN A C 1
ATOM 870 O O . GLN A 1 110 ? 12.440 -2.354 -3.584 1.00 90.88 110 GLN A O 1
ATOM 875 N N . LEU A 1 111 ? 11.968 -3.997 -2.125 1.00 92.88 111 LEU A N 1
ATOM 876 C CA . LEU A 1 111 ? 10.603 -4.241 -2.603 1.00 92.88 111 LEU A CA 1
ATOM 877 C C . LEU A 1 111 ? 9.734 -2.984 -2.477 1.00 92.88 111 LEU A C 1
ATOM 879 O O . LEU A 1 111 ? 9.037 -2.617 -3.422 1.00 92.88 111 LEU A O 1
ATOM 883 N N . PHE A 1 112 ? 9.833 -2.262 -1.357 1.00 93.25 112 PHE A N 1
ATOM 884 C CA . PHE A 1 112 ? 9.133 -0.990 -1.175 1.00 93.25 112 PHE A CA 1
ATOM 885 C C . PHE A 1 112 ? 9.568 0.072 -2.198 1.00 93.25 112 PHE A C 1
ATOM 887 O O . PHE A 1 112 ? 8.728 0.745 -2.800 1.00 93.25 112 PHE A O 1
ATOM 894 N N . ARG A 1 113 ? 10.879 0.214 -2.431 1.00 95.69 113 ARG A N 1
ATOM 895 C CA . ARG A 1 113 ? 11.416 1.153 -3.430 1.00 95.69 113 ARG A CA 1
ATOM 896 C C . ARG A 1 113 ? 10.978 0.793 -4.849 1.00 95.69 113 ARG A C 1
ATOM 898 O O . ARG A 1 113 ? 10.598 1.687 -5.602 1.00 95.69 113 ARG A O 1
ATOM 905 N N . LEU A 1 114 ? 10.989 -0.492 -5.195 1.00 96.44 114 LEU A N 1
ATOM 906 C CA . LEU A 1 114 ? 10.546 -0.988 -6.496 1.00 96.44 114 LEU A CA 1
ATOM 907 C C . LEU A 1 114 ? 9.054 -0.720 -6.715 1.00 96.44 114 LEU A C 1
ATOM 909 O O . LEU A 1 114 ? 8.665 -0.205 -7.761 1.00 96.44 114 LEU A O 1
ATOM 913 N N . ARG A 1 115 ? 8.223 -0.973 -5.700 1.00 97.19 115 ARG A N 1
ATOM 914 C CA . ARG A 1 115 ? 6.794 -0.646 -5.730 1.00 97.19 115 ARG A CA 1
ATOM 915 C C . ARG A 1 115 ? 6.556 0.844 -5.989 1.00 97.19 115 ARG A C 1
ATOM 917 O O . ARG A 1 115 ? 5.723 1.199 -6.820 1.00 97.19 115 ARG A O 1
ATOM 924 N N . LEU A 1 116 ? 7.295 1.723 -5.308 1.00 97.19 116 LEU A N 1
ATOM 925 C CA . LEU A 1 116 ? 7.185 3.173 -5.500 1.00 97.19 116 LEU A CA 1
ATOM 926 C C . LEU A 1 116 ? 7.620 3.604 -6.910 1.00 97.19 116 LEU A C 1
ATOM 928 O O . LEU A 1 116 ? 6.993 4.472 -7.527 1.00 97.19 116 LEU A O 1
ATOM 932 N N . LEU A 1 117 ? 8.675 2.981 -7.440 1.00 97.94 117 LEU A N 1
ATOM 933 C CA . LEU A 1 117 ? 9.114 3.202 -8.813 1.00 97.94 117 LEU A CA 1
ATOM 934 C C . LEU A 1 117 ? 8.013 2.802 -9.800 1.00 97.94 117 LEU A C 1
ATOM 936 O O . LEU A 1 117 ? 7.630 3.616 -10.637 1.00 97.94 117 LEU A O 1
ATOM 940 N N . ARG A 1 118 ? 7.433 1.608 -9.646 1.00 97.88 118 ARG A N 1
ATOM 941 C CA . ARG A 1 118 ? 6.325 1.126 -10.483 1.00 97.88 118 ARG A CA 1
ATOM 942 C C . ARG A 1 118 ? 5.091 2.021 -10.400 1.00 97.88 118 ARG A C 1
ATOM 944 O O . ARG A 1 118 ? 4.452 2.249 -11.418 1.00 97.88 118 ARG A O 1
ATOM 951 N N . GLN A 1 119 ? 4.781 2.602 -9.241 1.00 97.69 119 GLN A N 1
ATOM 952 C CA . GLN A 1 119 ? 3.719 3.614 -9.133 1.00 97.69 119 GLN A CA 1
ATOM 953 C C . GLN A 1 119 ? 4.030 4.874 -9.944 1.00 97.69 119 GLN A C 1
ATOM 955 O O . GLN A 1 119 ? 3.162 5.421 -10.625 1.00 97.69 119 GLN A O 1
ATOM 960 N N . THR A 1 120 ? 5.277 5.336 -9.883 1.00 97.75 120 THR A N 1
ATOM 961 C CA . THR A 1 120 ? 5.718 6.529 -10.614 1.00 97.75 120 THR A CA 1
ATOM 962 C C . THR A 1 120 ? 5.681 6.291 -12.122 1.00 97.75 120 THR A C 1
ATOM 964 O O . THR A 1 120 ? 5.159 7.125 -12.860 1.00 97.75 120 THR A O 1
ATOM 967 N N . VAL A 1 121 ? 6.168 5.131 -12.568 1.00 97.81 121 VAL A N 1
ATOM 968 C CA . VAL A 1 121 ? 6.115 4.699 -13.968 1.00 97.81 121 VAL A CA 1
ATOM 969 C C . VAL A 1 121 ? 4.671 4.498 -14.417 1.00 97.81 121 VAL A C 1
ATOM 971 O O . VAL A 1 121 ? 4.303 5.018 -15.459 1.00 97.81 121 VAL A O 1
ATOM 974 N N . GLY A 1 122 ? 3.819 3.843 -13.625 1.00 97.38 122 GLY A N 1
ATOM 975 C CA . GLY A 1 122 ? 2.399 3.668 -13.940 1.00 97.38 122 GLY A CA 1
ATOM 976 C C . GLY A 1 122 ? 1.692 4.999 -14.193 1.00 97.38 122 GLY A C 1
ATOM 977 O O . GLY A 1 122 ? 1.014 5.155 -15.204 1.00 97.38 122 GLY A O 1
ATOM 978 N N . ARG A 1 123 ? 1.933 6.009 -13.345 1.00 97.38 123 ARG A N 1
ATOM 979 C CA . ARG A 1 123 ? 1.417 7.372 -13.568 1.00 97.38 123 ARG A CA 1
ATOM 980 C C . ARG A 1 123 ? 1.884 7.991 -14.881 1.00 97.38 123 ARG A C 1
ATOM 982 O O . ARG A 1 123 ? 1.113 8.721 -15.497 1.00 97.38 123 ARG A O 1
ATOM 989 N N . LEU A 1 124 ? 3.124 7.731 -15.287 1.00 97.25 124 LEU A N 1
ATOM 990 C CA . LEU A 1 124 ? 3.634 8.168 -16.583 1.00 97.25 124 LEU A CA 1
ATOM 991 C C . LEU A 1 124 ? 2.974 7.381 -17.723 1.00 97.25 124 LEU A C 1
ATOM 993 O O . LEU A 1 124 ? 2.550 7.977 -18.702 1.00 97.25 124 LEU A O 1
ATOM 997 N N . LEU A 1 125 ? 2.817 6.065 -17.583 1.00 97.25 125 LEU A N 1
ATOM 998 C CA . LEU A 1 125 ? 2.222 5.206 -18.606 1.00 97.25 125 LEU A CA 1
ATOM 999 C C . LEU A 1 125 ? 0.787 5.596 -18.959 1.00 97.25 125 LEU A C 1
ATOM 1001 O O . LEU A 1 125 ? 0.413 5.428 -20.112 1.00 97.25 125 LEU A O 1
ATOM 1005 N N . VAL A 1 126 ? 0.013 6.193 -18.047 1.00 97.06 126 VAL A N 1
ATOM 1006 C CA . VAL A 1 126 ? -1.337 6.715 -18.352 1.00 97.06 126 VAL A CA 1
ATOM 1007 C C . VAL A 1 126 ? -1.333 7.716 -19.517 1.00 97.06 126 VAL A C 1
ATOM 1009 O O . VAL A 1 126 ? -2.320 7.808 -20.244 1.00 97.06 126 VAL A O 1
ATOM 1012 N N . THR A 1 127 ? -0.236 8.449 -19.752 1.00 95.25 127 THR A N 1
ATOM 1013 C CA . THR A 1 127 ? -0.160 9.373 -20.898 1.00 95.25 127 THR A CA 1
ATOM 1014 C C . THR A 1 127 ? -0.043 8.653 -22.240 1.00 95.25 127 THR A C 1
ATOM 1016 O O . THR A 1 127 ? -0.422 9.222 -23.258 1.00 95.25 127 THR A O 1
ATOM 1019 N N . PHE A 1 128 ? 0.477 7.424 -22.243 1.00 95.31 128 PHE A N 1
ATOM 1020 C CA . PHE A 1 128 ? 0.626 6.577 -23.430 1.00 95.31 128 PHE A CA 1
ATOM 1021 C C . PHE A 1 128 ? -0.527 5.572 -23.559 1.00 95.31 128 PHE A C 1
ATOM 1023 O O . PHE A 1 128 ? -0.971 5.275 -24.662 1.00 95.31 128 PHE A O 1
ATOM 1030 N N . VAL A 1 129 ? -1.062 5.107 -22.427 1.00 94.94 129 VAL A N 1
ATOM 1031 C CA . VAL A 1 129 ? -2.159 4.143 -22.320 1.00 94.94 129 VAL A CA 1
ATOM 1032 C C . VAL A 1 129 ? -3.268 4.741 -21.443 1.00 94.94 129 VAL A C 1
ATOM 1034 O O . VAL A 1 129 ? -3.359 4.431 -20.255 1.00 94.94 129 VAL A O 1
ATOM 1037 N N . PRO A 1 130 ? -4.161 5.584 -21.998 1.00 93.56 130 PRO A N 1
ATOM 1038 C CA . PRO A 1 130 ? -5.208 6.252 -21.214 1.00 93.56 130 PRO A CA 1
ATOM 1039 C C . PRO A 1 130 ? -6.238 5.303 -20.590 1.00 93.56 130 PRO A C 1
ATOM 1041 O O . PRO A 1 130 ? -6.962 5.689 -19.678 1.00 93.56 130 PRO A O 1
ATOM 1044 N N . ALA A 1 131 ? -6.325 4.068 -21.093 1.00 94.81 131 ALA A N 1
ATOM 1045 C CA . ALA A 1 131 ? -7.189 3.024 -20.550 1.00 94.81 131 ALA A CA 1
ATOM 1046 C C . ALA A 1 131 ? -6.589 2.311 -19.320 1.00 94.81 131 ALA A C 1
ATOM 1048 O O . ALA A 1 131 ? -7.256 1.460 -18.734 1.00 94.81 131 ALA A O 1
ATOM 1049 N N . LEU A 1 132 ? -5.343 2.624 -18.940 1.00 95.44 132 LEU A N 1
ATOM 1050 C CA . LEU A 1 132 ? -4.691 2.043 -17.771 1.00 95.44 132 LEU A CA 1
ATOM 1051 C C . LEU A 1 132 ? -5.314 2.598 -16.483 1.00 95.44 132 LEU A C 1
ATOM 1053 O O . LEU A 1 132 ? -5.087 3.750 -16.112 1.00 95.44 132 LEU A O 1
ATOM 1057 N N . ASP A 1 133 ? -6.070 1.757 -15.781 1.00 95.12 133 ASP A N 1
ATOM 1058 C CA . ASP A 1 133 ? -6.647 2.088 -14.479 1.00 95.12 133 ASP A CA 1
ATOM 1059 C C . ASP A 1 133 ? -5.664 1.773 -13.342 1.00 95.12 133 ASP A C 1
ATOM 1061 O O . ASP A 1 133 ? -5.503 0.623 -12.926 1.00 95.12 133 ASP A O 1
ATOM 1065 N N . LEU A 1 134 ? -5.015 2.815 -12.818 1.00 94.12 134 LEU A N 1
ATOM 1066 C CA . LEU A 1 134 ? -4.018 2.717 -11.749 1.00 94.12 134 LEU A CA 1
ATOM 1067 C C . LEU A 1 134 ? -4.566 2.181 -10.421 1.00 94.12 134 LEU A C 1
ATOM 1069 O O . LEU A 1 134 ? -3.762 1.746 -9.592 1.00 94.12 134 LEU A O 1
ATOM 1073 N N . GLU A 1 135 ? -5.884 2.219 -10.206 1.00 94.25 135 GLU A N 1
ATOM 1074 C CA . GLU A 1 135 ? -6.520 1.694 -8.992 1.00 94.25 135 GLU A CA 1
ATOM 1075 C C . GLU A 1 135 ? -6.606 0.163 -9.008 1.00 94.25 135 GLU A C 1
ATOM 1077 O O . GLU A 1 135 ? -6.620 -0.467 -7.950 1.00 94.25 135 GLU A O 1
ATOM 1082 N N . GLN A 1 136 ? -6.608 -0.446 -10.198 1.00 94.62 136 GLN A N 1
ATOM 1083 C CA . GLN A 1 136 ? -6.691 -1.899 -10.376 1.00 94.62 136 GLN A CA 1
ATOM 1084 C C . GLN A 1 136 ? -5.319 -2.573 -10.533 1.00 94.62 136 GLN A C 1
ATOM 1086 O O . GLN A 1 136 ? -5.226 -3.801 -10.507 1.00 94.62 136 GLN A O 1
ATOM 1091 N N . VAL A 1 137 ? -4.241 -1.798 -10.687 1.00 95.00 137 VAL A N 1
ATOM 1092 C CA . VAL A 1 137 ? -2.892 -2.336 -10.905 1.00 95.00 137 VAL A CA 1
ATOM 1093 C C . VAL A 1 137 ? -2.249 -2.791 -9.593 1.00 95.00 137 VAL A C 1
ATOM 1095 O O . VAL A 1 137 ? -2.122 -2.029 -8.634 1.00 95.00 137 VAL A O 1
ATOM 1098 N N . ASN A 1 138 ? -1.748 -4.029 -9.582 1.00 95.38 138 ASN A N 1
ATOM 1099 C CA . ASN A 1 138 ? -0.894 -4.529 -8.510 1.00 95.38 138 ASN A CA 1
ATOM 1100 C C . ASN A 1 138 ? 0.583 -4.175 -8.760 1.00 95.38 138 ASN A C 1
ATOM 1102 O O . ASN A 1 138 ? 1.252 -4.803 -9.579 1.00 95.38 138 ASN A O 1
ATOM 1106 N N . TYR A 1 139 ? 1.103 -3.204 -8.009 1.00 96.44 139 TYR A N 1
ATOM 1107 C CA . TYR A 1 139 ? 2.488 -2.721 -8.123 1.00 96.44 139 TYR A CA 1
ATOM 1108 C C . TYR A 1 139 ? 3.541 -3.661 -7.521 1.00 96.44 139 TYR A C 1
ATOM 1110 O O . TYR A 1 139 ? 4.737 -3.451 -7.726 1.00 96.44 139 TYR A O 1
ATOM 1118 N N . ASP A 1 140 ? 3.121 -4.693 -6.788 1.00 94.69 140 ASP A N 1
ATOM 1119 C CA . ASP A 1 140 ? 4.040 -5.697 -6.248 1.00 94.69 140 ASP A CA 1
ATOM 1120 C C . ASP A 1 140 ? 4.453 -6.730 -7.327 1.00 94.69 140 ASP A C 1
ATOM 1122 O O . ASP A 1 140 ? 5.378 -7.511 -7.114 1.00 94.69 140 ASP A O 1
ATOM 1126 N N . CYS A 1 141 ? 3.824 -6.698 -8.511 1.00 95.12 141 CYS A N 1
ATOM 1127 C CA . CYS A 1 141 ? 4.119 -7.557 -9.663 1.00 95.12 141 CYS A CA 1
ATOM 1128 C C . CYS A 1 141 ? 4.704 -6.771 -10.851 1.00 95.12 141 CYS A C 1
ATOM 1130 O O . CYS A 1 141 ? 4.707 -5.540 -10.866 1.00 95.12 141 CYS A O 1
ATOM 1132 N N . ASP A 1 142 ? 5.144 -7.501 -11.877 1.00 96.75 142 ASP A N 1
ATOM 1133 C CA . ASP A 1 142 ? 5.865 -6.965 -13.044 1.00 96.75 142 ASP A CA 1
ATOM 1134 C C . ASP A 1 142 ? 4.940 -6.371 -14.129 1.00 96.75 142 ASP A C 1
ATOM 1136 O O . ASP A 1 142 ? 5.389 -5.990 -15.203 1.00 96.75 142 ASP A O 1
ATOM 1140 N N . VAL A 1 143 ? 3.638 -6.229 -13.851 1.00 96.56 143 VAL A N 1
ATOM 1141 C CA . VAL A 1 143 ? 2.628 -5.744 -14.817 1.00 96.56 143 VAL A CA 1
ATOM 1142 C C . VAL A 1 143 ? 2.993 -4.370 -15.391 1.00 96.56 143 VAL A C 1
ATOM 1144 O O . VAL A 1 143 ? 2.843 -4.132 -16.586 1.00 96.56 143 VAL A O 1
ATOM 1147 N N . ILE A 1 144 ? 3.496 -3.459 -14.553 1.00 97.75 144 ILE A N 1
ATOM 1148 C CA . ILE A 1 144 ? 3.956 -2.139 -15.012 1.00 97.75 144 ILE A CA 1
ATOM 1149 C C . ILE A 1 144 ? 5.163 -2.265 -15.950 1.00 97.75 144 ILE A C 1
ATOM 1151 O O . ILE A 1 144 ? 5.247 -1.519 -16.924 1.00 97.75 144 ILE A O 1
ATOM 1155 N N . ASP A 1 145 ? 6.072 -3.201 -15.678 1.00 97.75 145 ASP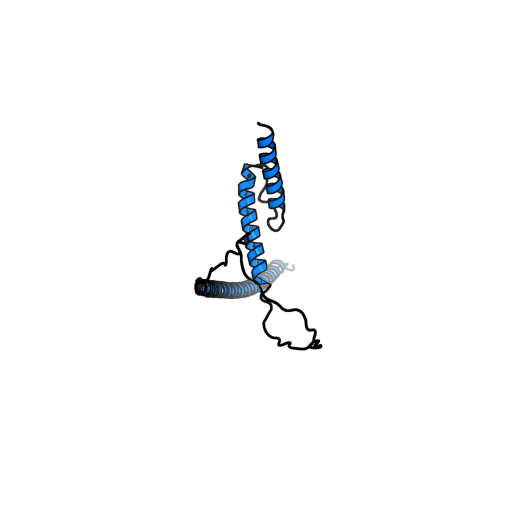 A N 1
ATOM 1156 C CA . ASP A 1 145 ? 7.281 -3.425 -16.473 1.00 97.75 145 ASP A CA 1
ATOM 1157 C C . ASP A 1 145 ? 6.928 -4.024 -17.852 1.00 97.75 145 ASP A C 1
ATOM 1159 O O . ASP A 1 145 ? 7.484 -3.620 -18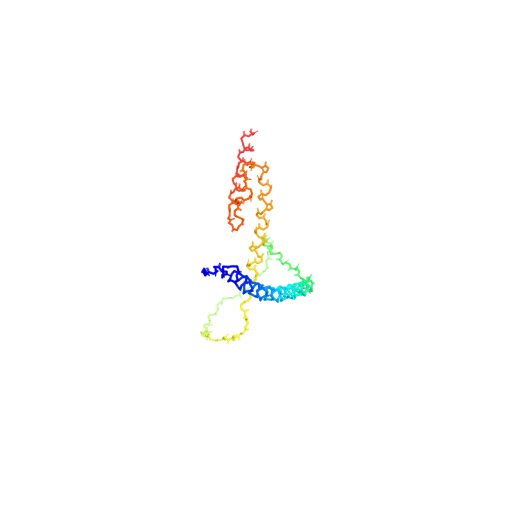.876 1.00 97.75 145 ASP A O 1
ATOM 1163 N N . GLU A 1 146 ? 5.935 -4.919 -17.905 1.00 97.38 146 GLU A N 1
ATOM 1164 C CA . GLU A 1 146 ? 5.395 -5.483 -19.150 1.00 97.38 146 GLU A CA 1
ATOM 1165 C C . GLU A 1 146 ? 4.722 -4.418 -20.025 1.00 97.38 146 GLU A C 1
ATOM 1167 O O . GLU A 1 146 ? 5.005 -4.323 -21.221 1.00 97.38 146 GLU A O 1
ATOM 1172 N N . ILE A 1 147 ? 3.865 -3.579 -19.432 1.00 96.69 147 ILE A N 1
ATOM 1173 C CA . ILE A 1 147 ? 3.202 -2.480 -20.151 1.00 96.69 147 ILE A CA 1
ATOM 1174 C C . ILE A 1 147 ? 4.242 -1.468 -20.638 1.00 96.69 147 ILE A C 1
ATOM 1176 O O . ILE A 1 147 ? 4.166 -1.009 -21.777 1.00 96.69 147 ILE A O 1
ATOM 1180 N N . LEU A 1 148 ? 5.231 -1.132 -19.803 1.00 97.56 148 LEU A N 1
ATOM 1181 C CA . LEU A 1 148 ? 6.326 -0.249 -20.197 1.00 97.56 148 LEU A CA 1
ATOM 1182 C C . LEU A 1 148 ? 7.082 -0.808 -21.402 1.00 97.56 148 LEU A C 1
ATOM 1184 O O . LEU A 1 148 ? 7.352 -0.061 -22.338 1.00 97.56 148 LEU A O 1
ATOM 1188 N N . THR A 1 149 ? 7.381 -2.108 -21.399 1.00 97.19 149 THR A N 1
ATOM 1189 C CA . THR A 1 149 ? 8.053 -2.775 -22.521 1.00 97.19 149 THR A CA 1
ATOM 1190 C C . THR A 1 149 ? 7.222 -2.661 -23.799 1.00 97.19 149 THR A C 1
ATOM 1192 O O . THR A 1 149 ? 7.740 -2.214 -24.816 1.00 97.19 149 THR A O 1
ATOM 1195 N N . GLN A 1 150 ? 5.917 -2.949 -23.737 1.00 96.25 150 GLN A N 1
ATOM 1196 C CA . GLN A 1 150 ? 5.022 -2.818 -24.895 1.00 96.25 150 GLN A CA 1
ATOM 1197 C C . GLN A 1 150 ? 4.980 -1.393 -25.454 1.00 96.25 150 GLN A C 1
ATOM 1199 O O . GLN A 1 150 ? 5.078 -1.207 -26.664 1.00 96.25 150 GLN A O 1
ATOM 1204 N N . VAL A 1 151 ? 4.869 -0.383 -24.585 1.00 96.00 151 VAL A N 1
ATOM 1205 C CA . VAL A 1 151 ? 4.867 1.024 -25.010 1.00 96.00 151 VAL A CA 1
ATOM 1206 C C . VAL A 1 151 ? 6.196 1.396 -25.673 1.00 96.00 151 VAL A C 1
ATOM 1208 O O . VAL A 1 151 ? 6.195 2.074 -26.697 1.00 96.00 151 VAL A O 1
ATOM 1211 N N . VAL A 1 152 ? 7.330 0.943 -25.126 1.00 95.50 152 VAL A N 1
ATOM 1212 C CA . VAL A 1 152 ? 8.668 1.190 -25.697 1.00 95.50 152 VAL A CA 1
ATOM 1213 C C . VAL A 1 152 ? 8.848 0.497 -27.059 1.00 95.50 152 VAL A C 1
ATOM 1215 O O . VAL A 1 152 ? 9.420 1.072 -27.992 1.00 95.50 152 VAL A O 1
ATOM 1218 N N . ASP A 1 153 ? 8.322 -0.712 -27.215 1.00 95.12 153 ASP A N 1
ATOM 1219 C CA . ASP A 1 153 ? 8.354 -1.440 -28.485 1.00 95.12 153 ASP A CA 1
ATOM 1220 C C . ASP A 1 153 ? 7.461 -0.771 -29.547 1.00 95.12 153 ASP A C 1
ATOM 1222 O O . ASP A 1 153 ? 7.821 -0.706 -30.725 1.00 95.12 153 ASP A O 1
ATOM 1226 N N . GLU A 1 154 ? 6.319 -0.208 -29.147 1.00 93.44 154 GLU A N 1
ATOM 1227 C CA . GLU A 1 154 ? 5.411 0.512 -30.045 1.00 93.44 154 GLU A CA 1
ATOM 1228 C C . GLU A 1 154 ? 6.020 1.832 -30.548 1.00 93.44 154 GLU A C 1
ATOM 1230 O O . GLU A 1 154 ? 5.988 2.116 -31.751 1.00 93.44 154 GLU A O 1
ATOM 1235 N N . ILE A 1 155 ? 6.641 2.626 -29.667 1.00 92.06 155 ILE A N 1
ATOM 1236 C CA . ILE A 1 155 ? 7.304 3.880 -30.075 1.00 92.06 155 ILE A CA 1
ATOM 1237 C C . ILE A 1 155 ? 8.505 3.615 -30.992 1.00 92.06 155 ILE A C 1
ATOM 1239 O O . ILE A 1 155 ? 8.688 4.307 -31.989 1.00 92.06 155 ILE A O 1
ATOM 1243 N N . SER A 1 156 ? 9.290 2.573 -30.714 1.00 90.06 156 SER A N 1
ATOM 1244 C CA . SER A 1 156 ? 10.461 2.239 -31.533 1.00 90.06 156 SER A CA 1
ATOM 1245 C C . SER A 1 156 ? 10.064 1.662 -32.896 1.00 90.06 156 SER A C 1
ATOM 1247 O O . SER A 1 156 ? 10.690 1.967 -33.914 1.00 90.06 156 SER A O 1
ATOM 1249 N N . SER A 1 157 ? 8.973 0.892 -32.951 1.00 84.69 157 SER A N 1
ATOM 1250 C CA . SER A 1 157 ? 8.416 0.373 -34.207 1.00 84.69 157 SER A CA 1
ATOM 1251 C C . SER A 1 157 ? 7.804 1.474 -35.080 1.00 84.69 157 SER A C 1
ATOM 1253 O O . SER A 1 157 ? 7.892 1.412 -36.307 1.00 84.69 157 SER A O 1
ATOM 1255 N N . THR A 1 158 ? 7.194 2.494 -34.470 1.00 74.94 158 THR A N 1
ATOM 1256 C CA . THR A 1 158 ? 6.598 3.626 -35.200 1.00 74.94 158 THR A CA 1
ATOM 1257 C C . THR A 1 158 ? 7.642 4.618 -35.715 1.00 74.94 158 THR A C 1
ATOM 1259 O O . THR A 1 158 ? 7.446 5.180 -36.794 1.00 74.94 158 THR A O 1
ATOM 1262 N N . GLU A 1 159 ? 8.782 4.779 -35.034 1.00 68.69 159 GLU A N 1
ATOM 1263 C CA . GLU A 1 159 ? 9.918 5.555 -35.555 1.00 68.69 159 GLU A CA 1
ATOM 1264 C C . GLU A 1 159 ? 10.566 4.895 -36.782 1.00 68.69 159 GLU A C 1
ATOM 1266 O O . GLU A 1 159 ? 10.893 5.585 -37.747 1.00 68.69 159 GLU A O 1
ATOM 1271 N N . ALA A 1 160 ? 10.689 3.564 -36.803 1.00 60.97 160 ALA A N 1
ATOM 1272 C CA . ALA A 1 160 ? 11.316 2.841 -37.913 1.00 60.97 160 ALA A CA 1
ATOM 1273 C C . ALA A 1 160 ? 10.484 2.832 -39.215 1.00 60.97 160 ALA A C 1
ATOM 1275 O O . ALA A 1 160 ? 11.041 2.659 -40.297 1.00 60.97 160 ALA A O 1
ATOM 1276 N N . ALA A 1 161 ? 9.162 3.020 -39.132 1.00 58.22 161 ALA A N 1
ATOM 1277 C CA . ALA A 1 161 ? 8.255 3.022 -40.286 1.00 58.22 161 ALA A CA 1
ATOM 1278 C C . ALA A 1 161 ? 8.077 4.405 -40.952 1.00 58.22 161 ALA A C 1
ATOM 1280 O O . ALA A 1 161 ? 7.380 4.507 -41.963 1.00 58.22 161 ALA A O 1
ATOM 1281 N N . SER A 1 162 ? 8.683 5.460 -40.393 1.00 53.44 162 SER A N 1
ATOM 1282 C CA . SER A 1 162 ? 8.556 6.853 -40.859 1.00 53.44 162 SER A CA 1
ATOM 1283 C C . SER A 1 162 ? 9.795 7.396 -41.600 1.00 53.44 162 SER A C 1
ATOM 1285 O O . SER A 1 162 ? 9.836 8.585 -41.924 1.00 53.44 162 SER A O 1
ATOM 1287 N N . THR A 1 163 ? 10.782 6.544 -41.902 1.00 47.91 163 THR A N 1
ATOM 1288 C CA . THR A 1 163 ? 11.964 6.839 -42.749 1.00 47.91 163 THR A CA 1
ATOM 1289 C C . THR A 1 163 ? 11.920 6.078 -44.062 1.00 47.91 163 THR A C 1
ATOM 1291 O O . THR A 1 163 ? 12.265 6.691 -45.097 1.00 47.91 163 THR A O 1
#

pLDDT: mean 74.34, std 24.21, range [32.12, 97.94]

Secondary structure (DSSP, 8-state):
------HHHHHHHHHHHHHHHHHHHHHHHHHHHHHHHHHHHHHHHHHHHHHHHHHTT----------------------------------------------HHHHHHHHHHHHHHHHHHHHHHTTT-TT--TTT--TTSTHHHHHHHHHHHHHHHHHHT--

Radius of gyration: 35.27 Å; chains: 1; bounding box: 122×42×78 Å